Protein AF-A0A520DPF8-F1 (afdb_monomer_lite)

Radius of gyration: 24.03 Å; chains: 1; bounding box: 48×21×61 Å

Structure (mmCIF, N/CA/C/O backbone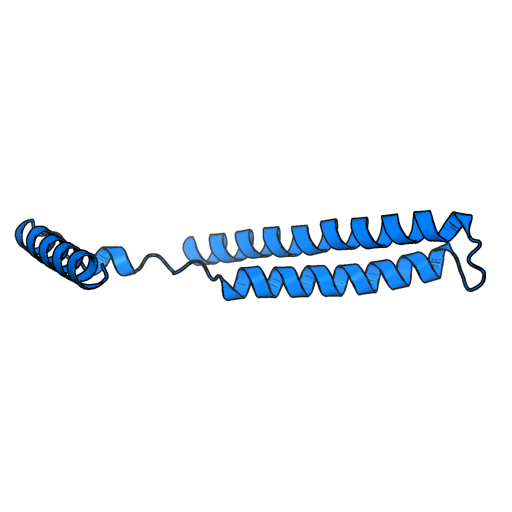):
data_AF-A0A520DPF8-F1
#
_entry.id   AF-A0A520DPF8-F1
#
loop_
_atom_site.group_PDB
_atom_site.id
_atom_site.type_symbol
_atom_site.label_atom_id
_atom_site.label_alt_id
_atom_site.label_comp_id
_atom_site.label_asym_id
_atom_site.label_entity_id
_atom_site.label_seq_id
_atom_site.pdbx_PDB_ins_code
_atom_site.Cartn_x
_atom_site.Cartn_y
_atom_site.Cartn_z
_atom_site.occupancy
_atom_site.B_iso_or_equiv
_atom_site.auth_seq_id
_atom_site.auth_comp_id
_atom_site.auth_asym_id
_atom_site.auth_atom_id
_atom_site.pdbx_PDB_model_num
ATOM 1 N N . MET A 1 1 ? 4.121 11.765 33.441 1.00 64.50 1 MET A N 1
ATOM 2 C CA . MET A 1 1 ? 3.021 11.961 32.463 1.00 64.50 1 MET A CA 1
ATOM 3 C C . MET A 1 1 ? 2.049 10.781 32.346 1.00 64.50 1 MET A C 1
ATOM 5 O O . MET A 1 1 ? 0.864 11.026 32.183 1.00 64.50 1 MET A O 1
ATOM 9 N N . VAL A 1 2 ? 2.480 9.520 32.487 1.00 72.56 2 VAL A N 1
ATOM 10 C CA . VAL A 1 2 ? 1.592 8.341 32.332 1.00 72.56 2 VAL A CA 1
ATOM 11 C C . VAL A 1 2 ? 0.496 8.244 33.411 1.00 72.56 2 VAL A C 1
ATOM 13 O O . VAL A 1 2 ? -0.628 7.837 33.121 1.00 72.56 2 VAL A O 1
ATOM 16 N N . PHE A 1 3 ? 0.791 8.675 34.642 1.00 79.12 3 PHE A N 1
ATOM 17 C CA . PHE A 1 3 ? -0.155 8.625 35.766 1.00 79.12 3 PHE A CA 1
ATOM 18 C C . PHE A 1 3 ? -1.382 9.530 35.571 1.00 79.12 3 PHE A C 1
ATOM 20 O O . PHE A 1 3 ? -2.501 9.108 35.846 1.00 79.12 3 PHE A O 1
ATOM 27 N N . GLY A 1 4 ? -1.189 10.741 35.033 1.00 82.00 4 GLY A N 1
ATOM 28 C CA . GLY A 1 4 ? -2.284 11.684 34.781 1.00 82.00 4 GLY A CA 1
ATOM 29 C C . GLY A 1 4 ? -3.277 11.160 33.742 1.00 82.00 4 GLY A C 1
ATOM 30 O O . GLY A 1 4 ? -4.482 11.193 33.970 1.00 82.00 4 GLY A O 1
ATOM 31 N N . ILE A 1 5 ? -2.769 10.575 32.652 1.00 78.81 5 ILE A N 1
ATOM 32 C CA . ILE A 1 5 ? -3.590 9.984 31.581 1.00 78.81 5 ILE A CA 1
ATOM 33 C C . ILE A 1 5 ? -4.424 8.810 32.120 1.00 78.81 5 ILE A C 1
ATOM 35 O O . ILE A 1 5 ? -5.609 8.683 31.811 1.00 78.81 5 ILE A O 1
ATOM 39 N N . ARG A 1 6 ? -3.828 7.960 32.969 1.00 76.00 6 ARG A N 1
ATOM 40 C CA . ARG A 1 6 ? -4.534 6.838 33.611 1.00 76.00 6 ARG A CA 1
ATOM 41 C C . ARG A 1 6 ? -5.603 7.310 34.599 1.00 76.00 6 ARG A C 1
ATOM 43 O O . ARG A 1 6 ? -6.689 6.737 34.606 1.00 76.00 6 ARG A O 1
ATOM 50 N N . TYR A 1 7 ? -5.319 8.345 35.389 1.00 81.62 7 TYR A N 1
ATOM 51 C CA . TYR A 1 7 ? -6.256 8.894 36.372 1.00 81.62 7 TYR A CA 1
ATOM 52 C C . TYR A 1 7 ? -7.481 9.545 35.708 1.00 81.62 7 TYR A C 1
ATOM 54 O O . TYR A 1 7 ? -8.615 9.210 36.056 1.00 81.62 7 TYR A O 1
ATOM 62 N N . LEU A 1 8 ? -7.264 10.391 34.692 1.00 80.62 8 LEU A N 1
ATOM 63 C CA . LEU A 1 8 ? -8.344 11.007 33.908 1.00 80.62 8 LEU A CA 1
ATOM 64 C C . LEU A 1 8 ? -9.214 9.952 33.215 1.00 80.62 8 LEU A C 1
ATOM 66 O O . LEU A 1 8 ? -10.432 9.974 33.377 1.00 80.62 8 LEU A O 1
ATOM 70 N N . SER A 1 9 ? -8.598 8.955 32.568 1.00 74.44 9 SER A N 1
ATOM 71 C CA . SER A 1 9 ? -9.334 7.874 31.898 1.00 74.44 9 SER A CA 1
ATOM 72 C C . SER A 1 9 ? -10.208 7.048 32.853 1.00 74.44 9 SER A C 1
ATOM 74 O O . SER A 1 9 ? -11.235 6.506 32.444 1.00 74.44 9 SER A O 1
ATOM 76 N N . ASN A 1 10 ? -9.821 6.921 34.127 1.00 76.75 10 ASN A N 1
ATOM 77 C CA . ASN A 1 10 ? -10.629 6.217 35.125 1.00 76.75 10 ASN A CA 1
ATOM 78 C C . ASN A 1 10 ? -11.782 7.083 35.653 1.00 76.75 10 ASN A C 1
ATOM 80 O O . ASN A 1 10 ? -12.881 6.571 35.860 1.00 76.75 10 ASN A O 1
ATOM 84 N N . LYS A 1 11 ? -11.552 8.391 35.820 1.00 79.81 11 LYS A N 1
ATOM 85 C CA . LYS A 1 11 ? -12.573 9.353 36.261 1.00 79.81 11 LYS A CA 1
ATOM 86 C C . LYS A 1 11 ? -13.674 9.533 35.212 1.00 79.81 11 LYS A C 1
ATOM 88 O O . LYS A 1 11 ? -14.850 9.562 35.560 1.00 79.81 11 LYS A O 1
ATOM 93 N N . GLU A 1 12 ? -13.304 9.572 33.933 1.00 75.62 12 GLU A N 1
ATOM 94 C CA . GLU A 1 12 ? -14.250 9.631 32.811 1.00 75.62 12 GLU A CA 1
ATOM 95 C C . GLU A 1 12 ? -15.143 8.389 32.737 1.00 75.62 12 GLU A C 1
ATOM 97 O O . GLU A 1 12 ? -16.348 8.506 32.523 1.00 75.62 12 GLU A O 1
ATOM 102 N N . LYS A 1 13 ? -14.583 7.194 32.969 1.00 70.06 13 LYS A N 1
ATOM 103 C CA . LYS A 1 13 ? -15.363 5.945 32.974 1.00 70.06 13 LYS A CA 1
ATOM 104 C C . LYS A 1 13 ? -16.383 5.898 34.105 1.00 70.06 13 LYS A C 1
ATOM 106 O O . LYS A 1 13 ? -17.493 5.437 33.869 1.00 70.06 13 LYS A O 1
ATOM 111 N N . MET A 1 14 ? -16.035 6.383 35.299 1.00 76.81 14 MET A N 1
ATOM 112 C CA . MET A 1 14 ? -16.988 6.459 36.413 1.00 76.81 14 MET A CA 1
ATOM 113 C C . MET A 1 14 ? -18.113 7.458 36.123 1.00 76.81 14 MET A C 1
ATOM 115 O O . MET A 1 14 ? -19.280 7.103 36.247 1.00 76.81 14 MET A O 1
ATOM 119 N N . ALA A 1 15 ? -17.779 8.645 35.605 1.00 76.44 15 ALA A N 1
ATOM 120 C CA . ALA A 1 15 ? -18.773 9.656 35.230 1.00 76.44 15 ALA A CA 1
ATOM 121 C C . ALA A 1 15 ? -19.709 9.206 34.089 1.00 76.44 15 ALA A C 1
ATOM 123 O O . ALA A 1 15 ? -20.814 9.727 33.943 1.00 76.44 15 ALA A O 1
ATOM 124 N N . MET A 1 16 ? -19.266 8.262 33.255 1.00 76.06 16 MET A N 1
ATOM 125 C CA . MET A 1 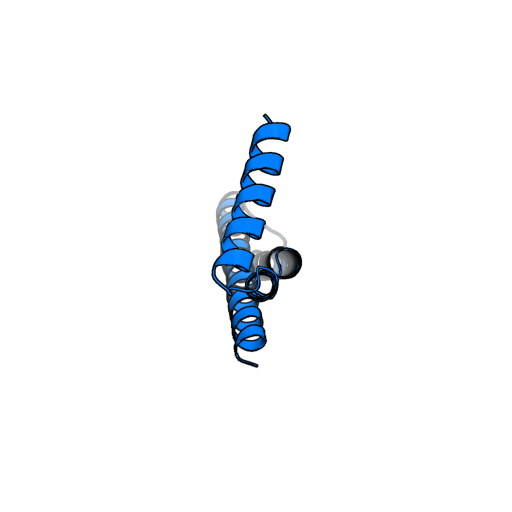16 ? -20.072 7.653 32.197 1.00 76.06 16 MET A CA 1
ATOM 126 C C . MET A 1 16 ? -21.088 6.652 32.773 1.00 76.06 16 MET A C 1
ATOM 128 O O . MET A 1 16 ? -22.265 6.723 32.424 1.00 76.06 16 MET A O 1
ATOM 132 N N . ILE A 1 17 ? -20.662 5.805 33.721 1.00 73.56 17 ILE A N 1
ATOM 133 C CA . ILE A 1 17 ? -21.529 4.850 34.440 1.00 73.56 17 ILE A CA 1
ATOM 134 C C . ILE A 1 17 ? -22.598 5.590 35.253 1.00 73.56 17 ILE A C 1
ATOM 136 O O . ILE A 1 17 ? -23.770 5.229 35.195 1.00 73.56 17 ILE A O 1
ATOM 140 N N . GLU A 1 18 ? -22.216 6.662 35.953 1.00 77.12 18 GLU A N 1
ATOM 141 C CA . GLU A 1 18 ? -23.138 7.511 36.726 1.00 77.12 18 GLU A CA 1
ATOM 142 C C . GLU A 1 18 ? -24.193 8.200 35.848 1.00 77.12 18 GLU A C 1
ATOM 144 O O . GLU A 1 18 ? -25.295 8.490 36.306 1.00 77.12 18 GLU A O 1
ATOM 149 N N . ARG A 1 19 ? -23.885 8.423 34.564 1.00 74.31 19 ARG A N 1
ATOM 150 C CA . ARG A 1 19 ? -24.823 8.946 33.559 1.00 74.31 19 ARG A CA 1
ATOM 151 C C . ARG A 1 19 ? -25.650 7.855 32.864 1.00 74.31 19 ARG A C 1
ATOM 153 O O . ARG A 1 19 ? -26.343 8.152 31.896 1.00 74.31 19 ARG A O 1
ATOM 160 N N . GLY A 1 20 ? -25.578 6.605 33.328 1.00 67.12 20 GLY A N 1
ATOM 161 C CA . GLY A 1 20 ? -26.290 5.464 32.739 1.00 67.12 20 GLY A CA 1
ATOM 162 C C . GLY A 1 20 ? -25.716 4.992 31.399 1.00 67.12 20 GLY A C 1
ATOM 163 O O . GLY A 1 20 ? -26.330 4.173 30.717 1.00 67.12 20 GLY A O 1
ATOM 164 N N . ILE A 1 21 ? -24.541 5.489 31.006 1.00 71.31 21 ILE A N 1
ATOM 165 C CA . ILE A 1 21 ? -23.860 5.116 29.766 1.00 71.31 21 ILE A CA 1
ATOM 166 C C . ILE A 1 21 ? -22.846 4.022 30.108 1.00 71.31 21 ILE A C 1
ATOM 168 O O . ILE A 1 21 ? -21.919 4.226 30.887 1.00 71.31 21 ILE A O 1
ATOM 172 N N . ASN A 1 22 ? -22.992 2.836 29.518 1.00 70.75 22 ASN A N 1
ATOM 173 C CA . ASN A 1 22 ? -22.048 1.742 29.736 1.00 70.75 22 ASN A CA 1
ATOM 174 C C . ASN A 1 22 ? -20.718 2.019 28.994 1.00 70.75 22 ASN A C 1
ATOM 176 O O . ASN A 1 22 ? -20.686 1.961 27.760 1.00 70.75 22 ASN A O 1
ATOM 180 N N . PRO A 1 23 ? -19.583 2.224 29.695 1.00 61.81 23 PRO A N 1
ATOM 181 C CA . PRO A 1 23 ? -18.292 2.567 29.079 1.00 61.81 23 PRO A CA 1
ATOM 182 C C . PRO A 1 23 ? -17.650 1.417 28.285 1.00 61.81 23 PRO A C 1
ATOM 184 O O . PRO A 1 23 ? -16.586 1.580 27.683 1.00 61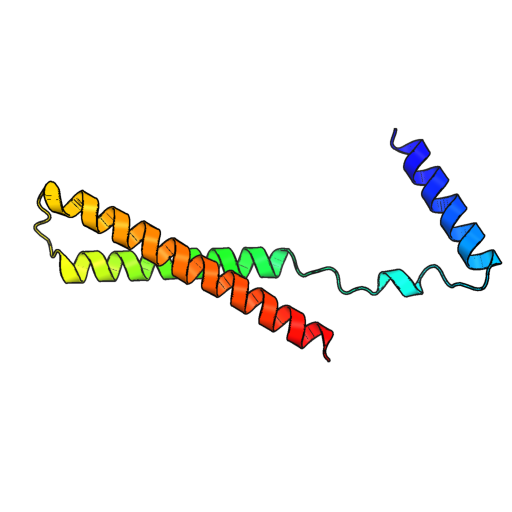.81 23 PRO A O 1
ATOM 187 N N . GLY A 1 24 ? -18.270 0.233 28.301 1.00 59.00 24 GLY A N 1
ATOM 188 C CA . GLY A 1 24 ? -17.883 -0.924 27.496 1.00 59.00 24 GLY A CA 1
ATOM 189 C C . GLY A 1 24 ? -18.469 -0.931 26.081 1.00 59.00 24 GLY A C 1
ATOM 190 O O . GLY A 1 24 ? -17.893 -1.576 25.211 1.00 59.00 24 GLY A O 1
ATOM 191 N N . ILE A 1 25 ? -19.554 -0.191 25.823 1.00 55.19 25 ILE A N 1
ATOM 192 C CA . ILE A 1 25 ? -20.286 -0.246 24.542 1.00 55.19 25 ILE A CA 1
ATOM 193 C C . ILE A 1 25 ? -19.502 0.442 23.411 1.00 55.19 25 ILE A C 1
ATOM 195 O O . ILE A 1 25 ? -19.565 0.017 22.263 1.00 55.19 25 ILE A O 1
ATOM 199 N N . GLY A 1 26 ? -18.667 1.436 23.730 1.00 52.59 26 GLY A N 1
ATOM 200 C CA . GLY A 1 26 ? -17.817 2.124 22.747 1.00 52.59 26 GLY A CA 1
ATOM 201 C C . GLY A 1 26 ? -16.522 1.391 22.368 1.00 52.59 26 GLY A C 1
ATOM 202 O O . GLY A 1 26 ? -15.797 1.851 21.491 1.00 52.59 26 GLY A O 1
ATOM 203 N N . LYS A 1 27 ? -16.189 0.264 23.017 1.00 49.62 27 LYS A N 1
ATOM 204 C CA . LYS A 1 27 ? -14.950 -0.493 22.733 1.00 49.62 27 LYS A CA 1
ATOM 205 C C . LYS A 1 27 ? -15.091 -1.530 21.620 1.00 49.62 27 LYS A C 1
ATOM 207 O O . LYS A 1 27 ? -14.097 -2.163 21.276 1.00 49.62 27 LYS A O 1
ATOM 212 N N . SER A 1 28 ? -16.293 -1.685 21.071 1.00 46.66 28 SER A N 1
ATOM 213 C CA . SER A 1 28 ? -16.573 -2.604 19.966 1.00 46.66 28 SER A CA 1
ATOM 214 C C . SER A 1 28 ? -16.473 -1.948 18.590 1.00 46.66 28 SER A C 1
ATOM 216 O O . SER A 1 28 ? -16.915 -2.540 17.613 1.00 46.66 28 SER A O 1
ATOM 218 N N . ALA A 1 29 ? -15.889 -0.748 18.475 1.00 52.41 29 ALA A N 1
ATOM 219 C CA . ALA A 1 29 ? -15.431 -0.300 17.166 1.00 52.41 29 ALA A CA 1
ATOM 220 C C . ALA A 1 29 ? -14.381 -1.324 16.700 1.00 52.41 29 ALA A C 1
ATOM 222 O O . ALA A 1 29 ? -13.360 -1.474 17.387 1.00 52.41 29 ALA A O 1
ATOM 223 N N . PRO A 1 30 ? -14.634 -2.081 15.615 1.00 53.75 30 PRO A N 1
ATOM 224 C CA . PRO A 1 30 ? -13.687 -3.069 15.132 1.00 53.75 30 PRO A CA 1
ATOM 225 C C . PRO A 1 30 ? -12.395 -2.309 14.875 1.00 53.75 30 PRO A C 1
ATOM 227 O O . PRO A 1 30 ? -12.372 -1.341 14.115 1.00 53.75 30 PRO A O 1
ATOM 230 N N . LYS A 1 31 ? -11.344 -2.656 15.624 1.00 57.09 31 LYS A N 1
ATOM 231 C CA . LYS A 1 31 ? -10.054 -1.987 15.485 1.00 57.09 31 LYS A CA 1
ATOM 232 C C . LYS A 1 31 ? -9.690 -2.071 14.009 1.00 57.09 31 LYS A C 1
ATOM 234 O O . LYS A 1 31 ? -9.634 -3.197 13.510 1.00 57.09 31 LYS A O 1
ATOM 239 N N . PRO A 1 32 ? -9.467 -0.934 13.329 1.00 59.22 32 PRO A N 1
ATOM 240 C CA . PRO A 1 32 ? -9.169 -0.963 11.915 1.00 59.22 32 PRO A CA 1
ATOM 241 C C . PRO A 1 32 ? -7.980 -1.891 11.722 1.00 59.22 32 PRO A C 1
ATOM 243 O O . PRO A 1 32 ? -6.986 -1.765 12.449 1.00 59.22 32 PRO A O 1
ATOM 246 N N . TYR A 1 33 ? -8.127 -2.890 10.853 1.00 65.38 33 TYR A N 1
ATOM 247 C CA . TYR A 1 33 ? -7.188 -4.004 10.752 1.00 65.38 33 TYR A CA 1
ATOM 248 C C . TYR A 1 33 ? -5.871 -3.493 10.164 1.00 65.38 33 TYR A C 1
ATOM 250 O O . TYR A 1 33 ? -5.607 -3.594 8.969 1.00 65.38 33 TYR A O 1
ATOM 258 N N . LEU A 1 34 ? -5.036 -2.901 11.016 1.00 70.00 34 LEU A N 1
ATOM 259 C CA . LEU A 1 34 ? -3.799 -2.233 10.631 1.00 70.00 34 LEU A CA 1
ATOM 260 C C . LEU A 1 34 ? -2.851 -3.229 9.953 1.00 70.00 34 LEU A C 1
ATOM 262 O O . LEU A 1 34 ? -2.260 -2.928 8.921 1.00 70.00 34 LEU A O 1
ATOM 266 N N . SER A 1 35 ? -2.798 -4.455 10.479 1.00 73.31 35 SER A N 1
ATOM 267 C CA . SER A 1 35 ? -2.072 -5.578 9.884 1.00 73.31 35 SER A CA 1
ATOM 268 C C . SER A 1 35 ? -2.585 -5.956 8.494 1.00 73.31 35 SER A C 1
ATOM 270 O O . SER A 1 35 ? -1.782 -6.314 7.638 1.00 73.31 35 SER A O 1
ATOM 272 N N . LEU A 1 36 ? -3.890 -5.837 8.233 1.00 76.31 36 LEU A N 1
ATOM 273 C CA . LEU A 1 36 ? -4.478 -6.145 6.928 1.00 76.31 36 LEU A CA 1
ATOM 274 C C . LEU A 1 36 ? -4.134 -5.067 5.891 1.00 76.31 36 LEU A C 1
ATOM 276 O O . LEU A 1 36 ? -3.826 -5.404 4.752 1.00 76.31 36 LEU A O 1
ATOM 280 N N . LYS A 1 37 ? -4.098 -3.788 6.295 1.00 82.38 37 LYS A N 1
ATOM 281 C CA . LYS A 1 37 ? -3.666 -2.674 5.429 1.00 82.38 37 LYS A CA 1
ATOM 282 C C . LYS A 1 37 ? -2.205 -2.820 5.019 1.00 82.38 37 LYS A C 1
ATOM 284 O O . LYS A 1 37 ? -1.892 -2.752 3.834 1.00 82.38 37 LYS A O 1
ATOM 289 N N . PHE A 1 38 ? -1.322 -3.073 5.987 1.00 84.75 38 PHE A N 1
ATOM 290 C CA . PHE A 1 38 ? 0.100 -3.289 5.712 1.00 84.75 38 PHE A CA 1
ATOM 291 C C . PHE A 1 38 ? 0.354 -4.589 4.940 1.00 84.75 38 PHE A C 1
ATOM 293 O O . PHE A 1 38 ? 1.199 -4.599 4.048 1.00 84.75 38 PHE A O 1
ATOM 300 N N . GLY A 1 39 ? -0.402 -5.654 5.220 1.00 85.75 39 GLY A N 1
ATOM 301 C CA . GLY A 1 39 ? -0.323 -6.912 4.479 1.00 85.75 39 GLY A CA 1
ATOM 302 C C . GLY A 1 39 ? -0.693 -6.742 3.005 1.00 85.75 39 GLY A C 1
ATOM 303 O O . GLY A 1 39 ? 0.081 -7.131 2.134 1.00 85.75 39 GLY A O 1
ATOM 304 N N . LEU A 1 40 ? -1.830 -6.103 2.708 1.00 86.56 40 LEU A N 1
ATOM 305 C CA . LEU A 1 40 ? -2.247 -5.874 1.321 1.00 86.56 40 LEU A CA 1
ATOM 306 C C . LEU A 1 40 ? -1.353 -4.870 0.584 1.00 86.56 40 LEU A C 1
ATOM 308 O O . LEU A 1 40 ? -1.130 -5.040 -0.614 1.00 86.56 40 LEU A O 1
ATOM 312 N N . LEU A 1 41 ? -0.811 -3.867 1.283 1.00 90.38 41 LEU A N 1
ATOM 313 C CA . LEU A 1 41 ? 0.206 -2.973 0.726 1.00 90.38 41 LEU A CA 1
ATOM 314 C C . LEU A 1 41 ? 1.436 -3.785 0.303 1.00 90.38 41 LEU A C 1
ATOM 316 O O . LEU A 1 41 ? 1.847 -3.699 -0.851 1.00 90.38 41 LEU A O 1
ATOM 320 N N . LEU A 1 42 ? 1.985 -4.614 1.200 1.00 89.69 42 LEU A N 1
ATOM 321 C CA . LEU A 1 42 ? 3.184 -5.411 0.922 1.00 89.69 42 LEU A CA 1
ATOM 322 C C . LEU A 1 42 ? 2.965 -6.384 -0.248 1.00 89.69 42 LEU A C 1
ATOM 324 O O . LEU A 1 42 ? 3.836 -6.523 -1.103 1.00 89.69 42 LEU A O 1
ATOM 328 N N . VAL A 1 43 ? 1.785 -7.010 -0.318 1.00 91.62 43 VAL A N 1
ATOM 329 C CA . VAL A 1 43 ? 1.401 -7.895 -1.429 1.00 91.62 43 VAL A CA 1
ATOM 330 C C . VAL A 1 43 ? 1.307 -7.121 -2.744 1.00 91.62 43 VAL A C 1
ATOM 332 O O . VAL A 1 43 ? 1.886 -7.552 -3.739 1.00 91.62 43 VAL A O 1
ATOM 335 N N . GLY A 1 44 ? 0.631 -5.969 -2.759 1.00 92.06 44 GLY A N 1
ATOM 336 C CA . GLY A 1 44 ? 0.531 -5.122 -3.950 1.00 92.06 44 GLY A CA 1
ATOM 337 C C . GLY A 1 44 ? 1.898 -4.638 -4.435 1.00 92.06 44 GLY A C 1
ATOM 338 O O . GLY A 1 44 ? 2.195 -4.691 -5.625 1.00 92.06 44 GLY A O 1
ATOM 339 N N . LEU A 1 45 ? 2.773 -4.247 -3.511 1.00 92.88 45 LEU A N 1
ATOM 340 C CA . LEU A 1 45 ? 4.124 -3.781 -3.815 1.00 92.88 45 LEU A CA 1
ATOM 341 C C . LEU A 1 45 ? 4.998 -4.923 -4.369 1.00 92.88 45 LEU A C 1
ATOM 343 O O . LEU A 1 45 ? 5.684 -4.737 -5.371 1.00 92.88 45 LEU A O 1
ATOM 347 N N . GLY A 1 46 ? 4.905 -6.126 -3.791 1.00 90.06 46 GLY A N 1
ATOM 348 C CA . GLY A 1 46 ? 5.604 -7.317 -4.282 1.00 90.06 46 GLY A CA 1
ATOM 349 C C . GLY A 1 46 ? 5.141 -7.761 -5.673 1.00 90.06 46 GLY A C 1
ATOM 350 O O . GLY A 1 46 ? 5.969 -7.980 -6.557 1.00 90.06 46 GLY A O 1
ATOM 351 N N . ILE A 1 47 ? 3.823 -7.831 -5.898 1.00 92.25 47 ILE A N 1
ATOM 352 C CA . ILE A 1 47 ? 3.256 -8.169 -7.214 1.00 92.25 47 ILE A CA 1
ATOM 353 C C . ILE A 1 47 ? 3.633 -7.101 -8.246 1.00 92.25 47 ILE A C 1
ATOM 355 O O . ILE A 1 47 ? 4.059 -7.445 -9.347 1.00 92.25 47 ILE A O 1
ATOM 359 N N . GLY A 1 48 ? 3.549 -5.818 -7.888 1.00 91.12 48 GLY A N 1
ATOM 360 C CA . GLY A 1 48 ? 3.927 -4.714 -8.769 1.00 91.12 48 GLY A CA 1
ATOM 361 C C . GLY A 1 48 ? 5.385 -4.780 -9.220 1.00 91.12 48 GLY A C 1
ATOM 362 O O . GLY A 1 48 ? 5.670 -4.533 -10.390 1.00 91.12 48 GLY A O 1
ATOM 363 N N . LEU A 1 49 ? 6.299 -5.181 -8.332 1.00 89.62 49 LEU A N 1
ATOM 364 C CA . LEU A 1 49 ? 7.719 -5.343 -8.653 1.00 89.62 49 LEU A CA 1
ATOM 365 C C . LEU A 1 49 ? 7.965 -6.526 -9.603 1.00 89.62 49 LEU A C 1
ATOM 367 O O . LEU A 1 49 ? 8.725 -6.392 -10.561 1.00 89.62 49 LEU A O 1
ATOM 371 N N . LEU A 1 50 ? 7.289 -7.660 -9.386 1.00 88.38 50 LEU A N 1
ATOM 372 C CA . LEU A 1 50 ? 7.382 -8.824 -10.276 1.00 88.38 50 LEU A CA 1
ATOM 373 C C . LEU A 1 50 ? 6.841 -8.516 -11.677 1.00 88.38 50 LEU A C 1
ATOM 375 O O . LEU A 1 50 ? 7.479 -8.852 -12.676 1.00 88.38 50 LEU A O 1
ATOM 379 N N . VAL A 1 51 ? 5.692 -7.838 -11.752 1.00 88.75 51 VAL A N 1
ATOM 380 C CA . VAL A 1 51 ? 5.084 -7.418 -13.022 1.00 88.75 51 VAL A CA 1
ATOM 381 C C . VAL A 1 51 ? 5.977 -6.407 -13.738 1.00 88.75 51 VAL A C 1
ATOM 383 O O . VAL A 1 51 ? 6.207 -6.547 -14.939 1.00 88.75 51 VAL A O 1
ATOM 386 N N . ALA A 1 52 ? 6.537 -5.431 -13.019 1.00 86.75 52 ALA A N 1
ATOM 387 C CA . ALA A 1 52 ? 7.477 -4.473 -13.591 1.00 86.75 52 ALA A CA 1
ATOM 388 C C . ALA A 1 52 ? 8.712 -5.159 -14.181 1.00 86.75 52 ALA A C 1
ATOM 390 O O . ALA A 1 52 ? 9.093 -4.858 -15.308 1.00 86.75 52 ALA A O 1
ATOM 391 N N . LEU A 1 53 ? 9.293 -6.121 -13.458 1.00 84.06 53 LEU A N 1
ATOM 392 C CA . LEU A 1 53 ? 10.471 -6.856 -13.915 1.00 84.06 53 LEU A CA 1
ATOM 393 C C . LEU A 1 53 ? 10.163 -7.629 -15.198 1.00 84.06 53 LEU A C 1
ATOM 395 O O . LEU A 1 53 ? 10.914 -7.531 -16.167 1.00 84.06 53 LEU A O 1
ATOM 399 N N . PHE A 1 54 ? 9.025 -8.326 -15.246 1.00 84.88 54 PHE A N 1
ATOM 400 C CA . PHE A 1 54 ? 8.590 -9.025 -16.454 1.00 84.88 54 PHE A CA 1
ATOM 401 C C . PHE A 1 54 ? 8.349 -8.059 -17.624 1.00 84.88 54 PHE A C 1
ATOM 403 O O . PHE A 1 54 ? 8.756 -8.336 -18.748 1.00 84.88 54 PHE A O 1
ATOM 410 N N . THR A 1 55 ? 7.751 -6.899 -17.351 1.00 83.88 55 THR A N 1
ATOM 411 C CA . THR A 1 55 ? 7.437 -5.878 -18.361 1.00 83.88 55 THR A CA 1
ATOM 412 C C . THR A 1 55 ? 8.708 -5.259 -18.938 1.00 83.88 55 THR A C 1
ATOM 414 O O . THR A 1 55 ? 8.873 -5.213 -20.153 1.00 83.88 55 THR A O 1
ATOM 417 N N . VAL A 1 56 ? 9.654 -4.858 -18.085 1.00 81.81 56 VAL A N 1
ATOM 418 C CA . VAL A 1 56 ? 10.957 -4.323 -18.508 1.00 81.81 56 VAL A CA 1
ATOM 419 C C . VAL A 1 56 ? 11.742 -5.377 -19.287 1.00 81.81 56 VAL A C 1
ATOM 421 O O . VAL A 1 56 ? 12.263 -5.078 -20.358 1.00 81.81 56 VAL A O 1
ATOM 424 N N . ARG A 1 57 ? 11.770 -6.627 -18.809 1.00 77.19 57 ARG A N 1
ATOM 425 C CA . ARG A 1 57 ? 12.438 -7.742 -19.498 1.00 77.19 57 ARG A CA 1
ATOM 426 C C . ARG A 1 57 ? 11.811 -8.034 -20.866 1.00 77.19 57 ARG A C 1
ATOM 428 O O . ARG A 1 57 ? 12.538 -8.348 -21.803 1.00 77.19 57 ARG A O 1
ATOM 435 N N . SER A 1 58 ? 10.486 -7.928 -20.973 1.00 78.75 58 SER A N 1
ATOM 436 C CA . SER A 1 58 ? 9.739 -8.170 -22.209 1.00 78.75 58 SER A CA 1
ATOM 437 C C . SER A 1 58 ? 9.879 -7.038 -23.226 1.00 78.75 58 SER A C 1
ATOM 439 O O . SER A 1 58 ? 9.845 -7.319 -24.420 1.00 78.75 58 SER A O 1
ATOM 441 N N . ILE A 1 59 ? 9.993 -5.783 -22.779 1.00 73.06 59 ILE A N 1
ATOM 442 C CA . ILE A 1 59 ? 10.072 -4.612 -23.665 1.00 73.06 59 ILE A CA 1
ATOM 443 C C . ILE A 1 59 ? 11.514 -4.343 -24.108 1.00 73.06 59 ILE A C 1
ATOM 445 O O . ILE A 1 59 ? 11.742 -4.097 -25.288 1.00 73.06 59 ILE A O 1
ATOM 449 N N . PHE A 1 60 ? 12.485 -4.413 -23.194 1.00 69.06 60 PHE A N 1
ATOM 450 C CA . PHE A 1 60 ? 13.869 -4.004 -23.469 1.00 69.06 60 PHE A CA 1
ATOM 451 C C . PHE A 1 60 ? 14.815 -5.164 -23.824 1.00 69.06 60 PHE A C 1
ATOM 453 O O . PHE A 1 60 ? 15.911 -4.940 -24.333 1.00 69.06 60 PHE A O 1
ATOM 460 N N . GLY A 1 61 ? 14.409 -6.423 -23.619 1.00 64.56 61 GLY A N 1
ATOM 461 C CA . GLY A 1 61 ? 15.244 -7.582 -23.952 1.00 64.56 61 GLY A CA 1
ATOM 462 C C . GLY A 1 61 ? 16.598 -7.606 -23.208 1.00 64.56 61 GLY A C 1
ATOM 463 O O . GLY A 1 61 ? 16.785 -6.906 -22.214 1.00 64.56 61 GLY A O 1
ATOM 464 N N . PRO A 1 62 ? 17.558 -8.457 -23.624 1.00 60.91 62 PRO A N 1
ATOM 465 C CA . PRO A 1 62 ? 18.861 -8.587 -22.959 1.00 60.91 62 PRO A CA 1
ATOM 466 C C . PRO A 1 62 ? 19.853 -7.446 -23.254 1.00 60.91 62 PRO A C 1
ATOM 468 O O . PRO A 1 62 ? 20.884 -7.382 -22.592 1.00 60.91 62 PRO A O 1
ATOM 471 N N . ASN A 1 63 ? 19.567 -6.562 -24.215 1.00 55.72 63 ASN A N 1
ATOM 472 C CA . ASN A 1 63 ? 20.471 -5.488 -24.634 1.00 55.72 63 ASN A CA 1
ATOM 473 C C . ASN A 1 63 ? 19.898 -4.128 -24.222 1.00 55.72 63 ASN A C 1
ATOM 475 O O . ASN A 1 63 ? 19.393 -3.398 -25.067 1.00 55.72 63 ASN A O 1
ATOM 479 N N . MET A 1 64 ? 19.961 -3.804 -22.929 1.00 60.28 64 MET A N 1
ATOM 480 C CA . MET A 1 64 ? 19.559 -2.482 -22.441 1.00 60.28 64 MET A CA 1
ATOM 481 C C . MET A 1 64 ? 20.666 -1.467 -22.743 1.00 60.28 64 MET A C 1
ATOM 483 O O . MET A 1 64 ? 21.808 -1.642 -22.312 1.00 60.28 64 MET A O 1
ATOM 487 N N . THR A 1 65 ? 20.341 -0.410 -23.485 1.00 60.84 65 THR A N 1
ATOM 488 C CA . THR A 1 65 ? 21.249 0.730 -23.690 1.00 60.84 65 THR A CA 1
ATOM 489 C C . THR A 1 65 ? 21.116 1.729 -22.527 1.00 60.84 65 THR A C 1
ATOM 491 O O . THR A 1 65 ? 20.074 1.788 -21.880 1.00 60.84 65 THR A O 1
ATOM 494 N N . HIS A 1 66 ? 22.123 2.572 -22.261 1.00 59.06 66 HIS A N 1
ATOM 495 C CA . HIS A 1 66 ? 22.095 3.532 -21.131 1.00 59.06 66 HIS A CA 1
ATOM 496 C C . HIS A 1 66 ? 20.869 4.476 -21.130 1.00 59.06 66 HIS A C 1
ATOM 498 O O . HIS A 1 66 ? 20.414 4.905 -20.074 1.00 59.06 66 HIS A O 1
ATOM 504 N N . ASN A 1 67 ? 20.291 4.785 -22.298 1.00 61.16 67 ASN A N 1
ATOM 505 C CA . ASN A 1 67 ? 19.077 5.611 -22.402 1.00 61.16 67 ASN A CA 1
ATOM 506 C C . ASN A 1 67 ? 17.794 4.883 -21.954 1.00 61.16 67 ASN A C 1
ATOM 508 O O . ASN A 1 67 ? 16.798 5.523 -21.619 1.00 61.16 67 ASN A O 1
ATOM 512 N N . GLU A 1 68 ? 17.802 3.553 -21.940 1.00 65.50 68 GLU A N 1
ATOM 513 C CA . GLU A 1 68 ? 16.643 2.713 -21.624 1.00 65.50 68 GLU A CA 1
ATOM 514 C C . GLU A 1 68 ? 16.543 2.396 -20.128 1.00 65.50 68 GLU A C 1
ATOM 516 O O . GLU A 1 68 ? 15.459 2.097 -19.621 1.00 65.50 68 GLU A O 1
ATOM 521 N N . GLU A 1 69 ? 17.644 2.556 -19.388 1.00 66.44 69 GLU A N 1
ATOM 522 C CA . GLU A 1 69 ? 17.670 2.421 -17.929 1.00 66.44 69 GLU A CA 1
ATOM 523 C C . GLU A 1 69 ? 16.715 3.419 -17.256 1.00 66.44 69 GLU A C 1
ATOM 525 O O . GLU A 1 69 ? 15.967 3.054 -16.348 1.00 66.44 69 GLU A O 1
ATOM 530 N N . GLY A 1 70 ? 16.653 4.658 -17.757 1.00 69.94 70 GLY A N 1
ATOM 531 C CA . GLY A 1 70 ? 15.732 5.678 -17.247 1.00 69.94 70 GLY A CA 1
ATOM 532 C C . GLY A 1 70 ? 14.255 5.319 -17.452 1.00 69.94 70 GLY A C 1
ATOM 533 O O . GLY A 1 70 ? 13.429 5.546 -16.565 1.00 69.94 70 GLY A O 1
ATOM 534 N N . GLN A 1 71 ? 13.915 4.702 -18.589 1.00 70.81 71 GLN A N 1
ATOM 535 C CA . GLN A 1 71 ? 12.548 4.243 -18.850 1.00 70.81 71 GLN A CA 1
ATOM 536 C C . GLN A 1 71 ? 12.183 3.027 -17.999 1.00 70.81 71 GLN A C 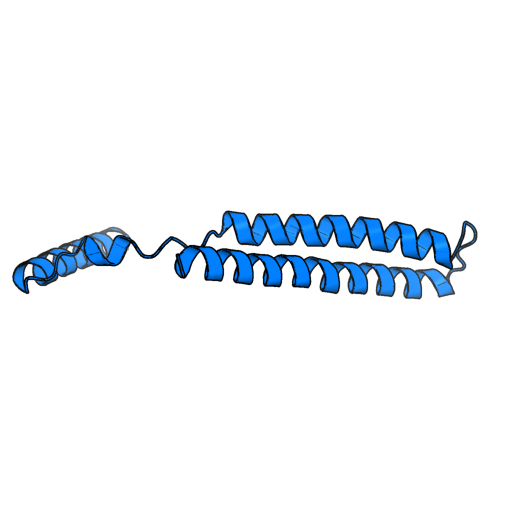1
ATOM 538 O O . GLN A 1 71 ? 11.068 2.955 -17.480 1.00 70.81 71 GLN A O 1
ATOM 543 N N . ALA A 1 72 ? 13.126 2.110 -17.787 1.00 75.31 72 ALA A N 1
ATOM 544 C CA . ALA A 1 72 ? 12.917 0.969 -16.910 1.00 75.31 72 ALA A CA 1
ATOM 545 C C . ALA A 1 72 ? 12.579 1.414 -15.479 1.00 75.31 72 ALA A C 1
ATOM 547 O O . ALA A 1 72 ? 11.608 0.926 -14.900 1.00 75.31 72 ALA A O 1
ATOM 548 N N . VAL A 1 73 ? 13.307 2.396 -14.932 1.00 80.06 73 VAL A N 1
ATOM 549 C CA . VAL A 1 73 ? 13.036 2.955 -13.595 1.00 80.06 73 VAL A CA 1
ATOM 550 C C . VAL A 1 73 ? 11.623 3.540 -13.508 1.00 80.06 73 VAL A C 1
ATOM 552 O O . VAL A 1 73 ? 10.911 3.271 -12.537 1.00 80.06 73 VAL A O 1
ATOM 555 N N . ALA A 1 74 ? 11.172 4.271 -14.532 1.00 83.75 74 ALA A N 1
ATOM 556 C CA . ALA A 1 74 ? 9.810 4.803 -14.574 1.00 83.75 74 ALA A CA 1
ATOM 557 C C . ALA A 1 74 ? 8.744 3.690 -14.555 1.00 83.75 74 ALA A C 1
ATOM 559 O O . ALA A 1 74 ? 7.736 3.815 -13.856 1.00 83.75 74 ALA A O 1
ATOM 560 N N . VAL A 1 75 ? 8.986 2.574 -15.253 1.00 85.25 75 VAL A N 1
ATOM 561 C CA . VAL A 1 75 ? 8.089 1.405 -15.250 1.00 85.25 75 VAL A CA 1
ATOM 562 C C . VAL A 1 75 ? 8.051 0.732 -13.875 1.00 85.25 75 VAL A C 1
ATOM 564 O O . VAL A 1 75 ? 6.962 0.396 -13.400 1.00 85.25 75 VAL A O 1
ATOM 567 N N . TYR A 1 76 ? 9.198 0.590 -13.199 1.00 84.75 76 TYR A N 1
ATOM 568 C CA . TYR A 1 76 ? 9.256 0.052 -11.835 1.00 84.75 76 TYR A CA 1
ATOM 569 C C . TYR A 1 76 ? 8.465 0.916 -10.853 1.00 84.75 76 TYR A C 1
ATOM 571 O O . TYR A 1 76 ? 7.573 0.402 -10.177 1.00 84.75 76 TYR A O 1
ATOM 579 N N . PHE A 1 77 ? 8.733 2.223 -10.802 1.00 87.62 77 PHE A N 1
ATOM 580 C CA . PHE A 1 77 ? 8.019 3.129 -9.897 1.00 87.62 77 PHE A CA 1
ATOM 581 C C . PHE A 1 77 ? 6.526 3.240 -10.233 1.00 87.62 77 PHE A C 1
ATOM 583 O O . PHE A 1 77 ? 5.698 3.263 -9.320 1.00 87.62 77 PHE A O 1
ATOM 590 N N . GLY A 1 78 ? 6.169 3.241 -11.521 1.00 89.44 78 GLY A N 1
ATOM 591 C CA . GLY A 1 78 ? 4.779 3.261 -11.972 1.00 89.44 78 GLY A CA 1
ATOM 592 C C . GLY A 1 78 ? 4.007 2.018 -11.529 1.00 89.44 78 GLY A C 1
ATOM 593 O O . GLY A 1 78 ? 2.964 2.133 -10.884 1.00 89.44 78 GLY A O 1
ATOM 594 N N . CYS A 1 79 ? 4.540 0.822 -11.798 1.00 90.06 79 CYS A N 1
ATOM 595 C CA . CYS A 1 79 ? 3.910 -0.429 -11.370 1.00 90.06 79 CYS A CA 1
ATOM 596 C C . CYS A 1 79 ? 3.847 -0.543 -9.841 1.00 90.06 79 CYS A C 1
AT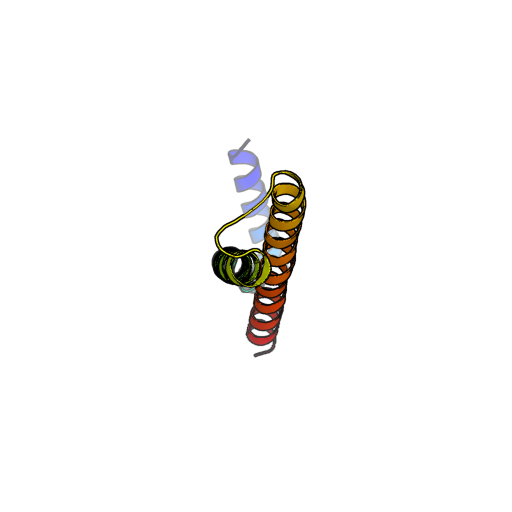OM 598 O O . CYS A 1 79 ? 2.816 -0.942 -9.301 1.00 90.06 79 CYS A O 1
ATOM 600 N N . LEU A 1 80 ? 4.904 -0.145 -9.130 1.00 91.19 80 LEU A N 1
ATOM 601 C CA . LEU A 1 80 ? 4.920 -0.135 -7.666 1.00 91.19 80 LEU A CA 1
ATOM 602 C C . LEU A 1 80 ? 3.814 0.749 -7.083 1.00 9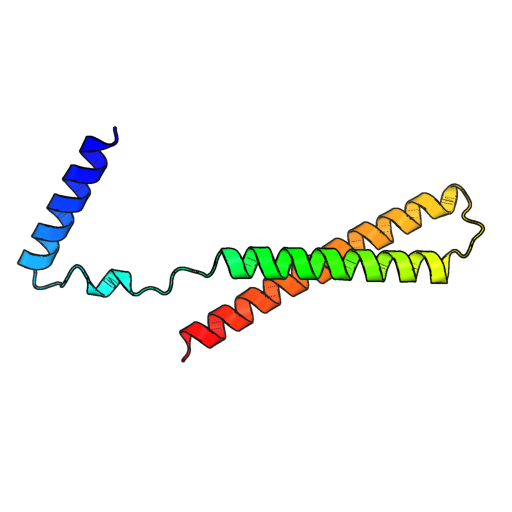1.19 80 LEU A C 1
ATOM 604 O O . LEU A 1 80 ? 3.091 0.313 -6.185 1.00 91.19 80 LEU A O 1
ATOM 608 N N . GLY A 1 81 ? 3.652 1.964 -7.611 1.00 90.12 81 GLY A N 1
ATOM 609 C CA . GLY A 1 81 ? 2.613 2.892 -7.170 1.00 90.12 81 GLY A CA 1
ATOM 610 C C . GLY A 1 81 ? 1.203 2.380 -7.465 1.00 90.12 81 GLY A C 1
ATOM 611 O O . GLY A 1 81 ? 0.342 2.408 -6.585 1.00 90.12 81 GLY A O 1
ATOM 612 N N . ILE A 1 82 ? 0.971 1.861 -8.675 1.00 91.19 82 ILE A N 1
ATOM 613 C CA . ILE A 1 82 ? -0.348 1.370 -9.097 1.00 91.19 82 ILE A CA 1
ATOM 614 C C . ILE A 1 82 ? -0.758 0.137 -8.289 1.00 91.19 82 ILE A C 1
ATOM 616 O O . ILE A 1 82 ? -1.837 0.123 -7.695 1.00 91.19 82 ILE A O 1
ATOM 620 N N . PHE A 1 83 ? 0.091 -0.892 -8.232 1.00 91.81 83 PHE A N 1
ATOM 621 C CA . PHE A 1 83 ? -0.249 -2.136 -7.541 1.00 91.81 83 PHE A CA 1
ATOM 622 C C . PHE A 1 83 ? -0.228 -1.982 -6.015 1.00 91.81 83 PHE A C 1
ATOM 624 O O . PHE A 1 83 ? -1.094 -2.537 -5.337 1.00 91.81 83 PHE A O 1
ATOM 631 N N . GLY A 1 84 ? 0.684 -1.175 -5.461 1.00 92.00 84 GLY A N 1
ATOM 632 C CA . GLY A 1 84 ? 0.666 -0.817 -4.040 1.00 92.00 84 GLY A CA 1
ATOM 633 C C . GLY A 1 84 ? -0.597 -0.037 -3.652 1.00 92.00 84 GLY A C 1
ATOM 634 O O . GLY A 1 84 ? -1.233 -0.342 -2.640 1.00 92.00 84 GLY A O 1
ATOM 635 N N . GLY A 1 85 ? -1.015 0.917 -4.491 1.00 89.12 85 GLY A N 1
ATOM 636 C CA . GLY A 1 85 ? -2.257 1.672 -4.317 1.00 89.12 85 GLY A CA 1
ATOM 637 C C . GLY A 1 85 ? -3.509 0.797 -4.427 1.00 89.12 85 GLY A C 1
ATOM 638 O O . GLY A 1 85 ? -4.386 0.873 -3.566 1.00 89.12 85 GLY A O 1
ATOM 639 N N . LEU A 1 86 ? -3.574 -0.092 -5.424 1.00 92.38 86 LEU A N 1
ATOM 640 C CA . LEU A 1 86 ? -4.660 -1.070 -5.579 1.00 92.38 86 LEU A CA 1
ATOM 641 C C . LEU A 1 86 ? -4.777 -2.005 -4.370 1.00 92.38 86 LEU A C 1
ATOM 643 O O . LEU A 1 86 ? -5.892 -2.288 -3.923 1.00 92.38 86 LEU A O 1
ATOM 647 N N . GLY A 1 87 ? -3.648 -2.438 -3.800 1.00 89.69 87 GLY A N 1
ATOM 648 C CA . GLY A 1 87 ? -3.620 -3.195 -2.548 1.00 89.69 87 GLY A CA 1
ATOM 649 C C . GLY A 1 87 ? -4.282 -2.424 -1.401 1.00 89.69 87 GLY A C 1
ATOM 650 O O . GLY A 1 87 ? -5.161 -2.943 -0.713 1.00 89.69 87 GLY A O 1
ATOM 651 N N . LEU A 1 88 ? -3.961 -1.141 -1.236 1.00 88.19 88 LEU A N 1
ATOM 652 C CA . LEU A 1 88 ? -4.585 -0.309 -0.203 1.00 88.19 88 LEU A CA 1
ATOM 653 C C . LEU A 1 88 ? -6.086 -0.078 -0.441 1.00 88.19 88 LEU A C 1
ATOM 655 O O . LEU A 1 88 ? -6.870 -0.210 0.501 1.00 88.19 88 LEU A O 1
ATOM 659 N N . ILE A 1 89 ? -6.509 0.195 -1.679 1.00 88.31 89 ILE A N 1
ATOM 660 C CA . ILE A 1 89 ? -7.933 0.370 -2.023 1.00 88.31 89 ILE A CA 1
ATOM 661 C C . ILE A 1 89 ? -8.717 -0.910 -1.719 1.00 88.31 89 ILE A C 1
ATOM 663 O O . ILE A 1 89 ? -9.785 -0.866 -1.106 1.00 88.31 89 ILE A O 1
ATOM 667 N N . THR A 1 90 ? -8.162 -2.066 -2.079 1.00 86.69 90 THR A N 1
ATOM 668 C CA . THR A 1 90 ? -8.787 -3.364 -1.805 1.00 86.69 90 THR A CA 1
ATOM 669 C C . THR A 1 90 ? -8.905 -3.608 -0.297 1.00 86.69 90 THR A C 1
ATOM 671 O O . THR A 1 90 ? -9.940 -4.091 0.163 1.00 86.69 90 THR A O 1
ATOM 674 N N . SER A 1 91 ? -7.912 -3.188 0.499 1.00 85.38 91 SER A N 1
ATOM 675 C CA . SER A 1 91 ? -7.982 -3.276 1.967 1.00 85.38 91 SER A CA 1
ATOM 676 C C . SER A 1 91 ? -9.142 -2.459 2.545 1.00 85.38 91 SER A C 1
ATOM 678 O O . SER A 1 91 ? -9.837 -2.929 3.445 1.00 85.38 91 SER A O 1
ATOM 680 N N . PHE A 1 92 ? -9.412 -1.282 1.972 1.00 83.12 92 PHE A N 1
ATOM 681 C CA . PHE A 1 92 ? -10.529 -0.432 2.373 1.00 83.12 92 PHE A CA 1
ATOM 682 C C . PHE A 1 92 ? -11.884 -1.053 2.011 1.00 83.12 92 PHE A C 1
ATOM 684 O O . PHE A 1 92 ? -12.813 -1.011 2.814 1.00 83.12 92 PHE A O 1
ATOM 691 N N . LEU A 1 93 ? -12.001 -1.674 0.833 1.00 83.81 93 LEU A N 1
ATOM 692 C CA . LEU A 1 93 ? -13.228 -2.363 0.420 1.00 83.81 93 LEU A CA 1
ATOM 693 C C . LEU A 1 93 ? -13.537 -3.577 1.306 1.00 83.81 93 LEU A C 1
ATOM 695 O O . LEU A 1 93 ? -14.695 -3.788 1.670 1.00 83.81 93 LEU A O 1
ATOM 699 N N . ILE A 1 94 ? -12.512 -4.353 1.675 1.00 82.44 94 ILE A N 1
ATOM 700 C CA . ILE A 1 94 ? -12.654 -5.503 2.579 1.00 82.44 94 ILE A CA 1
ATOM 701 C C . ILE A 1 94 ? -13.085 -5.033 3.971 1.00 82.44 94 ILE A C 1
ATOM 703 O O . ILE A 1 94 ? -14.026 -5.585 4.534 1.00 82.44 94 ILE A O 1
ATOM 707 N N . GLU A 1 95 ? -12.438 -3.994 4.504 1.00 77.56 95 GLU A N 1
ATOM 708 C CA . GLU A 1 95 ? -12.773 -3.421 5.810 1.00 77.56 95 GLU A CA 1
ATOM 709 C C . GLU A 1 95 ? -14.195 -2.843 5.823 1.00 77.56 95 GLU A C 1
ATOM 711 O O . GLU A 1 95 ? -14.962 -3.134 6.738 1.00 77.56 95 GLU A O 1
ATOM 716 N N . LYS A 1 96 ? -14.598 -2.125 4.766 1.00 75.38 96 LYS A N 1
ATOM 717 C CA . LYS A 1 96 ? -15.971 -1.628 4.611 1.00 75.38 96 LYS A CA 1
ATOM 718 C C . LYS A 1 96 ? -16.984 -2.775 4.624 1.00 75.38 96 LYS A C 1
ATOM 720 O O . LYS A 1 96 ? -17.968 -2.703 5.347 1.00 75.38 96 LYS A O 1
ATOM 725 N N . LYS A 1 97 ? -16.725 -3.851 3.875 1.00 76.19 97 LYS A N 1
ATOM 726 C CA . LYS A 1 97 ? -17.613 -5.024 3.810 1.00 76.19 97 LYS A CA 1
ATOM 727 C C . LYS A 1 97 ? -17.675 -5.805 5.128 1.00 76.19 97 LYS A C 1
ATOM 729 O O . LYS A 1 97 ? -18.686 -6.439 5.400 1.00 76.19 97 LYS A O 1
ATOM 734 N N . ALA A 1 98 ? -16.602 -5.784 5.918 1.00 72.81 98 ALA A N 1
ATOM 735 C CA . ALA A 1 98 ? -16.553 -6.415 7.234 1.00 72.81 98 ALA A CA 1
ATOM 736 C C . ALA A 1 98 ? -17.294 -5.613 8.317 1.00 72.81 98 ALA A C 1
ATOM 738 O O . ALA A 1 98 ? -17.704 -6.200 9.307 1.00 72.81 98 ALA A O 1
ATOM 739 N N . ILE A 1 99 ? -17.442 -4.295 8.142 1.00 68.75 99 ILE A N 1
ATOM 740 C CA . ILE A 1 99 ? -18.192 -3.416 9.056 1.00 68.75 99 ILE A CA 1
ATOM 741 C C . ILE A 1 99 ? -19.689 -3.394 8.713 1.00 68.75 99 ILE A C 1
ATOM 743 O O . ILE A 1 99 ? -20.517 -3.247 9.604 1.00 68.75 99 ILE A O 1
ATOM 747 N N . ASP A 1 100 ? -20.035 -3.534 7.431 1.00 61.16 100 ASP A N 1
ATOM 748 C CA . ASP A 1 100 ? -21.419 -3.516 6.926 1.00 61.16 100 ASP A CA 1
ATOM 749 C C . ASP A 1 100 ? -22.173 -4.850 7.150 1.00 61.16 100 ASP A C 1
ATOM 751 O O . ASP A 1 100 ? -23.308 -5.014 6.706 1.00 61.16 100 ASP A O 1
ATOM 755 N N . LYS A 1 101 ? -21.538 -5.834 7.799 1.00 47.62 101 LYS A N 1
ATOM 756 C CA . LYS A 1 101 ? -22.104 -7.154 8.103 1.00 47.62 101 LYS A CA 1
ATOM 757 C C . LYS A 1 101 ? -22.055 -7.430 9.599 1.00 47.62 101 LYS A C 1
ATOM 759 O O . LYS A 1 101 ? -23.038 -8.021 10.096 1.00 47.62 101 LYS A O 1
#

Foldseek 3Di:
DVVVVVVVVVVVCVVCVVVVHHPVVVVPPPDLPVVQLVVLLVVLQVVLQVVLVVVLCVPQPPDDDPVCVVVSVVSSVVSNCVSSVVSNVVSVVVSVVVVVD

pLDDT: mean 76.43, std 12.08, range [46.66, 92.88]

Sequence (101 aa):
MVFGIRYLSNKEKMAMIERGINPGIGKSAPKPYLSLKFGLLLVGLGIGLLVALFTVRSIFGPNMTHNEEGQAVAVYFGCLGIFGGLGLITSFLIEKKAIDK

Secondary structure (DSSP, 8-state):
-HHHHHHHHHHHHHHHHHTT--TTGGGGSPPP-HHHHHHHHHHHHHHHHHHHHHHHHHHHTT---HHHHHHHHHHHHHHHHHHHHHHHHHHHHHHHHHH--

=== Feature glossary ===
A reading guide for the features in this record.

Start from the sequence.

  · This is the polypeptide sequence — one letter per residue, N-terminus first. Length ranges from a few dozen residues for small domains to over a thousand for large multi-domain proteins.

Fold it, and you get atomic coordinates and the backbone conformation that goes with them.

  · Structure coordinates are given as an mmCIF _atom_site loop: one row per atom with element, residue name, chain id, sequence number, and x/y/z position in Å. Only the four main-chain atoms per residue are included here; side chains are omitted to keep the record compact.

  · Backbone dihedral angles. Every residue except chain termini has a φ (preceding-C → N → Cα → C) and a ψ (N → Cα → C → next-N). They are reported in degrees following the IUPAC sign convention. Secondary structure is essentially a statement about which (φ, ψ) basin each residue occupies.

  · The SS8 string is DSSP's per-residue secondary-structure call. α-helix (H) means an i→i+4 H-bond ladder; β-strand (E) means the residue participates in a β-sheet; 3₁₀ (G) and π (I) are tighter and wider helices; T/S are turns/bends; '-' is loop.

  · SS3 is a coarse helix/strand/coil call (letters a/b/c) made by the P-SEA algorithm from inter-Cα distances and dihedrals. It is less detailed than DSSP but needs only Cα positions.

Summarize the fold with a handful of shape descriptors and a per-residue structural alphabet.

  · Radius of gyration (Rg) is the root-mean-square distance of Cα atoms from their centroid — a single number for overall size and compactness. A globular domain of N residues has Rg ≈ 2.2·N^0.38 Å; an extended or disordered chain has a much larger Rg. The Cα contact count is the number of residue pairs whose Cα atoms are within 8 Å and are more than four positions apart in sequence — a standard proxy for tertiary packing density. The bounding box is the smallest axis-aligned box enclosing all Cα atoms.

  · The Foldseek 3Di string encodes local tertiary geometry as a 20-letter alphabet — one character per residue — derived from the relative positions of nearby Cα atoms. Unlike the amino-acid sequence, 3Di is a direct function of the 3D structure, so two proteins with the same fold have similar 3Di strings even at low sequence identity.

  · Solvent-accessible surface area (SASA) is the area in Å² traced out by the centre of a 1.4 Å probe sphere (a water molecule) rolled over the protein's van der Waals surface (Shrake–Rupley / Lee–Richards construction). Buried residues have near-zero SASA; fully exposed residues can exceed 200 Å². The total SASA scales roughly with the number of surface residues.

Ask how reliable the model is.

  · pLDDT (predicted Local Distance Difference Test) is AlphaFold's per-residue confidence score, ranging from 0 to 100. Values above 90 indicate high confidence (typically well-packed cores); 70–90 is confident; 50–70 low confidence; below 50 usually means the region is disordered or the prediction is unreliable there. AlphaFold stores pLDDT in the mmCIF B-factor column.

  · B-factor (Debye–Waller factor) reflects atomic displacement in the crystal lattice. It is an experimental observable (units Å²), not a prediction; low values mean the atom is pinned down, high values mean it moves or is heterogeneous across the crystal.

  · Predicted Aligned Error (PAE) is an AlphaFold confidence matrix: entry (i, j) is the expected error in the position of residue j, in ångströms, when the prediction is superimposed on the true structure at residue i. Low PAE within a block of residues means that block is internally rigid and well-predicted; high PAE between two blocks means their relative placement is uncertain even if each block individually is confident.

Place it in context: what it resembles, what it is annotated as, and how it looks.

  · Nearest PDB neighbors are the top structural matches found by Foldseek when searching this structure against the entire Protein Data Bank. Each hit reports a TM-score (0 to 1; >0.5 almost always implies the same fold) and an E-value. These are *structural* homologs — they may share no detectable sequence similarity.

  · Functional annotations link the protein to curated databases. InterPro entries identify conserved domains and families by matching the sequence against member-database signatures (Pfam, PROSITE, CDD, …). Gene Ontology (GO) terms describe molecular function, biological process, and cellular component in a controlled vocabulary. CATH places the structure in a hierarchical fold classification (Class/Architecture/Topology/Homologous-superfamily). The organism is the source species.

  · Three diagnostic plots accompany the record. The Cα contact map visualizes the tertiary structure as a 2D adjacency matrix (8 Å cutoff, sequence-local contacts suppressed). The Ramachandran plot shows the distribution of backbone (φ, ψ) torsions, with points in the α and β basins reflecting secondary structure content. The PAE plot shows AlphaFold's inter-residue confidence as a color matrix.

  · Six rendered views show the 3D structure from the faces of a cube — i.e. along ±x, ±y, ±z. Rendering representation is drawn randomly per protein from cartoon (secondary-structure ribbons), sticks (backbone bonds), or molecular surface; coloring is either N→C rainbow (blue at the N-terminus through red at the C-terminus) or one color per chain.